Protein AF-A0A0L7RI09-F1 (afdb_monomer)

Organism: NCBI:txid597456

Mean predicted aligned error: 6.49 Å

Nearest PDB structures (foldseek):
  6p5a-assembly1_G  TM=7.229E-01  e=2.719E-03  Drosophila melanogaster
  4r4s-assembly1_A  TM=3.834E-01  e=6.816E+00  Escherichia coli

Sequence (91 aa):
MEVAGSNSVLMFDEMVIQKYLDFHLRRQIIEGFEDLESLDRNLAVDIQVLVFMLRGLFTNWKQPLAFFVSKFRIKKHELSVILNENIKCTA

Radius of gyration: 15.46 Å; Cα contacts (8 Å, |Δi|>4): 151; chains: 1; bounding box: 36×24×43 Å

Solvent-accessible surface area (backbone atoms only — not comparable to full-atom values): 5527 Å² total; per-residue (Å²): 131,81,80,76,72,76,55,61,44,83,46,72,53,78,44,81,53,79,76,56,79,46,74,41,76,92,76,74,41,72,45,43,40,22,34,57,72,92,75,50,72,43,93,50,78,32,44,30,33,41,38,34,30,42,30,43,70,90,44,99,51,73,44,83,72,51,73,30,35,31,57,90,77,75,49,73,68,60,50,54,52,55,51,53,52,57,52,60,78,73,112

InterPro domains:
  IPR048365 Transposable element P transposase-like, RNase H domain, N-terminal [PF21787] (9-88)

Structure (mmCIF, N/CA/C/O backbone):
data_AF-A0A0L7RI09-F1
#
_entry.id   AF-A0A0L7RI09-F1
#
loop_
_atom_site.group_PDB
_atom_site.id
_atom_site.type_symbol
_atom_site.label_atom_id
_atom_site.label_alt_id
_atom_site.label_comp_id
_atom_site.label_asym_id
_atom_site.label_entity_id
_atom_site.label_seq_id
_atom_site.pdbx_PDB_ins_code
_atom_site.Cartn_x
_atom_site.Cartn_y
_atom_site.Cartn_z
_atom_site.occupancy
_atom_site.B_iso_or_equiv
_atom_site.auth_seq_id
_atom_site.auth_comp_id
_atom_site.auth_asym_id
_atom_site.auth_atom_id
_atom_site.pdbx_PDB_model_num
ATOM 1 N N . MET A 1 1 ? -25.056 13.259 20.657 1.00 37.62 1 MET A N 1
ATOM 2 C CA . MET A 1 1 ? -25.171 12.115 19.735 1.00 37.62 1 MET A CA 1
ATOM 3 C C . MET A 1 1 ? -23.776 11.535 19.630 1.00 37.62 1 MET A C 1
ATOM 5 O O . MET A 1 1 ? -22.926 12.164 19.016 1.00 37.62 1 MET A O 1
ATOM 9 N N . GLU A 1 2 ? -23.497 10.467 20.376 1.00 34.88 2 GLU A N 1
ATOM 10 C CA . GLU A 1 2 ? -22.220 9.753 20.289 1.00 34.88 2 GLU A CA 1
ATOM 11 C C . GLU A 1 2 ? -22.001 9.335 18.838 1.00 34.88 2 GLU A C 1
ATOM 13 O O . GLU A 1 2 ? -22.851 8.668 18.244 1.00 34.88 2 GLU A O 1
ATOM 18 N N . VAL A 1 3 ? -20.872 9.733 18.258 1.00 49.16 3 VAL A N 1
ATOM 19 C CA . VAL A 1 3 ? -20.360 9.050 17.077 1.00 49.16 3 VAL A CA 1
ATOM 20 C C . VAL A 1 3 ? -19.991 7.662 17.581 1.00 49.16 3 VAL A C 1
ATOM 22 O O . VAL A 1 3 ? -18.935 7.480 18.181 1.00 49.16 3 VAL A O 1
ATOM 25 N N . ALA A 1 4 ? -20.897 6.698 17.423 1.00 44.56 4 ALA A N 1
ATOM 26 C CA . ALA A 1 4 ? -20.589 5.288 17.592 1.00 44.56 4 ALA A CA 1
ATOM 27 C C . ALA A 1 4 ? -19.569 4.932 16.504 1.00 44.56 4 ALA A C 1
ATOM 29 O O . ALA A 1 4 ? -19.928 4.493 15.411 1.00 44.56 4 ALA A O 1
ATOM 30 N N . GLY A 1 5 ? -18.296 5.240 16.768 1.00 57.72 5 GLY A N 1
ATOM 31 C CA . GLY A 1 5 ? -17.187 4.926 15.887 1.00 57.72 5 GLY A CA 1
ATOM 32 C C . GLY A 1 5 ? -17.251 3.435 15.620 1.00 57.72 5 GLY A C 1
ATOM 33 O O . GLY A 1 5 ? -17.151 2.625 16.541 1.00 57.72 5 GLY A O 1
ATOM 34 N N . SER A 1 6 ? -17.523 3.065 14.373 1.00 69.62 6 SER A N 1
ATOM 35 C CA . SER A 1 6 ? -17.569 1.664 13.984 1.00 69.62 6 SER A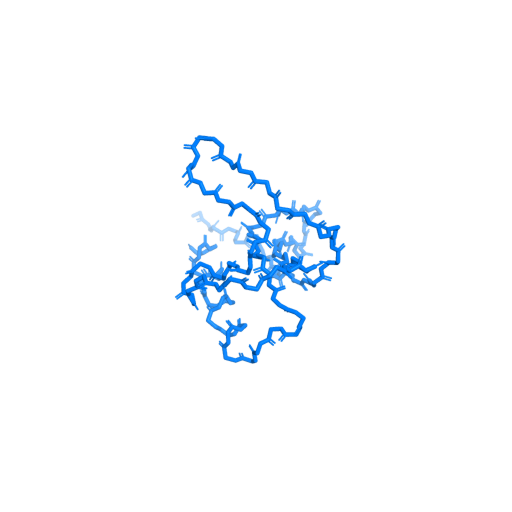 CA 1
ATOM 36 C C . SER A 1 6 ? -16.153 1.124 14.115 1.00 69.62 6 SER A C 1
ATOM 38 O O . SER A 1 6 ? -15.347 1.320 13.215 1.00 69.62 6 SER A O 1
ATOM 40 N N . ASN A 1 7 ? -15.837 0.504 15.258 1.00 86.25 7 ASN A N 1
ATOM 41 C CA . ASN A 1 7 ? -14.517 -0.062 15.509 1.00 86.25 7 ASN A CA 1
ATOM 42 C C . ASN A 1 7 ? -14.129 -0.950 14.326 1.00 86.25 7 ASN A C 1
ATOM 44 O O . ASN A 1 7 ? -14.857 -1.885 13.976 1.00 86.25 7 ASN A O 1
ATOM 48 N N . SER A 1 8 ? -13.002 -0.630 13.702 1.00 90.25 8 SER A N 1
ATOM 49 C CA . SER A 1 8 ? -12.519 -1.283 12.495 1.00 90.25 8 SER A CA 1
ATOM 50 C C . SER A 1 8 ? -11.031 -1.563 12.602 1.00 90.25 8 SER A C 1
ATOM 52 O O . SER A 1 8 ? -10.300 -0.863 13.298 1.00 90.25 8 SER A O 1
ATOM 54 N N . VAL A 1 9 ? -10.585 -2.582 11.883 1.00 93.06 9 VAL A N 1
ATOM 55 C CA . VAL A 1 9 ? -9.174 -2.925 11.736 1.00 93.06 9 VAL A CA 1
ATOM 56 C C . VAL A 1 9 ? -8.740 -2.681 10.298 1.00 93.06 9 VAL A C 1
ATOM 58 O O . VAL A 1 9 ? -9.503 -2.930 9.360 1.00 93.06 9 VAL A O 1
ATOM 61 N N . LEU A 1 10 ? -7.510 -2.201 10.137 1.00 93.56 10 LEU A N 1
ATOM 62 C CA . LEU A 1 10 ? -6.843 -2.128 8.845 1.00 93.56 10 LEU A CA 1
ATOM 63 C C . LEU A 1 10 ? -6.130 -3.460 8.600 1.00 93.56 10 LEU A C 1
ATOM 65 O O . LEU A 1 10 ? -5.276 -3.870 9.383 1.00 93.56 10 LEU A O 1
ATOM 69 N N . MET A 1 11 ? -6.510 -4.143 7.529 1.00 94.44 11 MET A N 1
ATOM 70 C CA . MET A 1 11 ? -5.888 -5.378 7.063 1.00 94.44 11 MET A CA 1
ATOM 71 C C . MET A 1 11 ? -5.086 -5.081 5.802 1.00 94.44 11 MET A C 1
ATOM 73 O O . MET A 1 11 ? -5.524 -4.279 4.977 1.00 94.44 11 MET A O 1
ATOM 77 N N . PHE A 1 12 ? -3.957 -5.755 5.624 1.00 93.81 12 PHE A N 1
ATOM 78 C CA . PHE A 1 12 ? -3.201 -5.700 4.381 1.00 93.81 12 PHE A CA 1
ATOM 79 C C . PHE A 1 12 ? -2.509 -7.027 4.101 1.00 93.81 12 PHE A C 1
ATOM 81 O O . PHE A 1 12 ? -2.191 -7.762 5.037 1.00 93.81 12 PHE A O 1
ATOM 88 N N . ASP A 1 13 ? -2.309 -7.325 2.823 1.00 92.75 13 ASP A N 1
ATOM 89 C CA . ASP A 1 13 ? -1.533 -8.477 2.364 1.00 92.75 13 ASP A CA 1
ATOM 90 C C . ASP A 1 13 ? -0.997 -8.228 0.946 1.00 92.75 13 ASP A C 1
ATOM 92 O O . ASP A 1 13 ? -1.502 -7.362 0.221 1.00 92.75 13 ASP A O 1
ATOM 96 N N . GLU A 1 14 ? 0.022 -8.988 0.554 1.00 90.12 14 GLU A N 1
ATOM 97 C CA . GLU A 1 14 ? 0.597 -8.969 -0.792 1.00 90.12 14 GLU A CA 1
ATOM 98 C C . GLU A 1 14 ? -0.040 -10.075 -1.650 1.00 90.12 14 GLU A C 1
ATOM 100 O O . GLU A 1 14 ? -0.101 -11.240 -1.256 1.00 90.12 14 GLU A O 1
ATOM 105 N N . MET A 1 15 ? -0.480 -9.736 -2.865 1.00 90.69 15 MET A N 1
ATOM 106 C CA . MET A 1 15 ? -0.964 -10.710 -3.847 1.00 90.69 15 MET A CA 1
ATOM 107 C C . MET A 1 15 ? -0.090 -10.720 -5.097 1.00 90.69 15 MET A C 1
ATOM 109 O O . MET A 1 15 ? 0.311 -9.668 -5.589 1.00 90.69 15 MET A O 1
ATOM 113 N N . VAL A 1 16 ? 0.179 -11.910 -5.637 1.00 90.25 16 VAL A N 1
ATOM 114 C CA . VAL A 1 16 ? 0.8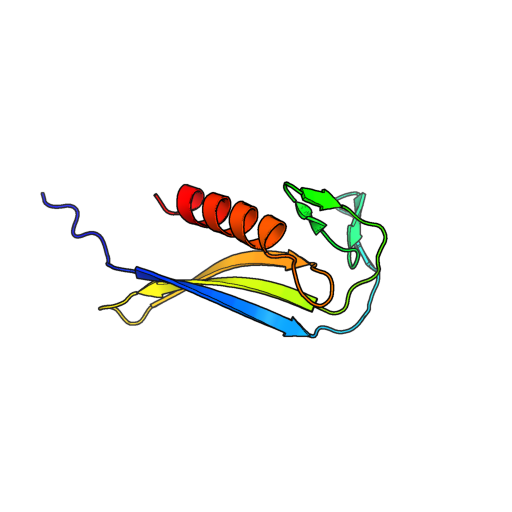82 -12.054 -6.917 1.00 90.25 16 VAL A CA 1
ATOM 115 C C . VAL A 1 16 ? -0.111 -11.902 -8.069 1.00 90.25 16 VAL A C 1
ATOM 117 O O . VAL A 1 16 ? -1.139 -12.577 -8.101 1.00 90.25 16 VAL A O 1
ATOM 120 N N . ILE A 1 17 ? 0.225 -11.052 -9.034 1.00 87.50 17 ILE A N 1
ATOM 121 C CA . ILE A 1 17 ? -0.498 -10.834 -10.285 1.00 87.50 17 ILE A CA 1
ATOM 122 C C . ILE A 1 17 ? 0.372 -11.215 -11.489 1.00 87.50 17 ILE A C 1
ATOM 124 O O . ILE A 1 17 ? 1.584 -11.416 -11.387 1.00 87.50 17 ILE A O 1
ATOM 128 N N . GLN A 1 18 ? -0.255 -11.331 -12.658 1.00 86.75 18 GLN A N 1
ATOM 129 C CA . GLN A 1 18 ? 0.463 -11.589 -13.902 1.00 86.75 18 GLN A CA 1
ATOM 130 C C . GLN A 1 18 ? 1.332 -10.382 -14.285 1.00 86.75 18 GLN A C 1
ATOM 132 O O . GLN A 1 18 ? 0.846 -9.255 -14.318 1.00 86.75 18 GLN A O 1
ATOM 137 N N . LYS A 1 19 ? 2.598 -10.635 -14.655 1.00 84.81 19 LYS A N 1
ATOM 138 C CA . LYS A 1 19 ? 3.465 -9.616 -15.269 1.00 84.81 19 LYS A CA 1
ATOM 139 C C . LYS A 1 19 ? 2.847 -9.134 -16.569 1.00 84.81 19 LYS A C 1
ATOM 141 O O . LYS A 1 19 ? 2.740 -9.914 -17.518 1.00 84.81 19 LYS A O 1
ATOM 146 N N . TYR A 1 20 ? 2.514 -7.856 -16.631 1.00 83.31 20 TYR A N 1
ATOM 147 C CA . TYR A 1 20 ? 2.093 -7.217 -17.865 1.00 83.31 20 TYR A CA 1
ATOM 148 C C . TYR A 1 20 ? 2.380 -5.720 -17.805 1.00 83.31 20 TYR A C 1
ATOM 150 O O . TYR A 1 20 ? 2.320 -5.122 -16.734 1.00 83.31 20 TYR A O 1
ATOM 158 N N . LEU A 1 21 ? 2.699 -5.136 -18.957 1.00 89.06 21 LEU A N 1
ATOM 159 C CA . LEU A 1 21 ? 2.792 -3.693 -19.129 1.00 89.06 21 LEU A CA 1
ATOM 160 C C . LEU A 1 21 ? 1.678 -3.273 -20.073 1.00 89.06 21 LEU A C 1
ATOM 162 O O . LEU A 1 21 ? 1.623 -3.761 -21.202 1.00 89.06 21 LEU A O 1
ATOM 166 N N . ASP A 1 22 ? 0.816 -2.372 -19.617 1.00 90.25 22 ASP A N 1
ATOM 167 C CA . ASP A 1 22 ? -0.254 -1.817 -20.444 1.00 90.25 22 ASP A CA 1
ATOM 168 C C . ASP A 1 22 ? -0.144 -0.303 -20.513 1.00 90.25 22 ASP A C 1
ATOM 170 O O . ASP A 1 22 ? 0.267 0.337 -19.550 1.00 90.25 22 ASP A O 1
ATOM 174 N N . PHE A 1 23 ? -0.524 0.297 -21.635 1.00 92.12 23 PHE A N 1
ATOM 175 C CA . PHE A 1 23 ? -0.580 1.748 -21.728 1.00 92.12 23 PHE A CA 1
ATOM 176 C C . PHE A 1 23 ? -1.988 2.245 -21.414 1.00 92.12 23 PHE A C 1
ATOM 178 O O . PHE A 1 23 ? -2.924 2.101 -22.202 1.00 92.12 23 PHE A O 1
ATOM 185 N N . HIS A 1 24 ? -2.135 2.910 -20.272 1.00 91.56 24 HIS A N 1
ATOM 186 C CA . HIS A 1 24 ? -3.403 3.479 -19.856 1.00 91.56 24 HIS A CA 1
ATOM 187 C C . HIS A 1 24 ? -3.662 4.814 -20.568 1.00 91.56 24 HIS A C 1
ATOM 189 O O . HIS A 1 24 ? -3.2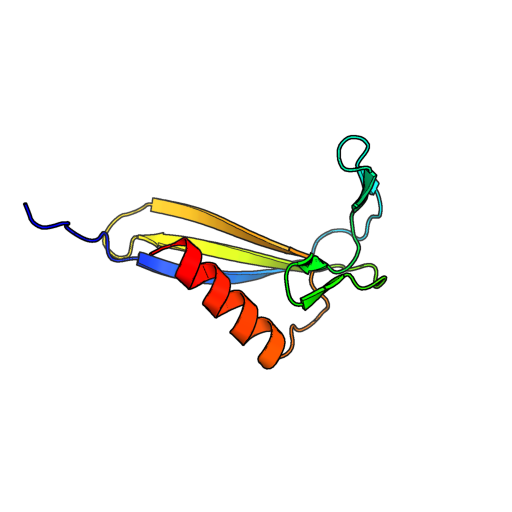95 5.886 -20.081 1.00 91.56 24 HIS A O 1
ATOM 195 N N . LEU A 1 25 ? -4.370 4.762 -21.703 1.00 93.81 25 LEU A N 1
ATOM 196 C CA . LEU A 1 25 ? -4.642 5.909 -22.589 1.00 93.81 25 LEU A CA 1
ATOM 197 C C . LEU A 1 25 ? -5.164 7.164 -21.869 1.00 93.81 25 LEU A C 1
ATOM 199 O O . LEU A 1 25 ? -4.750 8.274 -22.181 1.00 93.81 25 LEU A O 1
ATOM 203 N N . ARG A 1 26 ? -6.072 7.029 -20.896 1.00 94.62 26 ARG A N 1
ATOM 204 C CA . ARG A 1 26 ? -6.647 8.199 -20.200 1.00 94.62 26 ARG A CA 1
ATOM 205 C C . ARG A 1 26 ? -5.672 8.885 -19.248 1.00 94.62 26 ARG A C 1
ATOM 207 O O . ARG A 1 26 ? -5.753 10.090 -19.058 1.00 94.62 26 ARG A O 1
ATOM 214 N N . ARG A 1 27 ? -4.784 8.104 -18.640 1.00 87.56 27 ARG A N 1
ATOM 215 C CA . ARG A 1 27 ? -3.805 8.569 -17.655 1.00 87.56 27 ARG A CA 1
ATOM 216 C C . ARG A 1 27 ? -2.475 8.925 -18.316 1.00 87.56 27 ARG A C 1
ATOM 218 O O . ARG A 1 27 ? -1.665 9.586 -17.687 1.00 87.56 27 ARG A O 1
ATOM 225 N N . GLN A 1 28 ? -2.274 8.509 -19.572 1.00 92.81 28 GLN A N 1
ATOM 226 C CA . GLN A 1 28 ? -1.017 8.656 -20.308 1.00 92.81 28 GLN A CA 1
ATOM 227 C C . GLN A 1 28 ? 0.169 8.050 -19.536 1.00 92.81 28 GLN A C 1
ATOM 229 O O . GLN A 1 28 ? 1.282 8.566 -19.569 1.00 92.81 28 GLN A O 1
ATOM 234 N N . ILE A 1 29 ? -0.078 6.938 -18.835 1.00 88.19 29 ILE A N 1
ATOM 235 C CA . ILE A 1 29 ? 0.933 6.193 -18.080 1.00 88.19 29 ILE A CA 1
ATOM 236 C C . ILE A 1 29 ? 1.002 4.757 -18.586 1.00 88.19 29 ILE A C 1
ATOM 238 O O . ILE A 1 29 ? -0.009 4.179 -18.975 1.00 88.19 29 ILE A O 1
ATOM 242 N N . ILE A 1 30 ? 2.191 4.165 -18.539 1.00 89.06 30 ILE A N 1
ATOM 243 C CA . ILE A 1 30 ? 2.351 2.714 -18.668 1.00 89.06 30 ILE A CA 1
ATOM 244 C C . ILE A 1 30 ? 2.084 2.114 -17.288 1.00 89.06 30 ILE A C 1
ATOM 246 O O . ILE A 1 30 ? 2.748 2.530 -16.352 1.00 89.06 30 ILE A O 1
ATOM 250 N N . GLU A 1 31 ? 1.131 1.205 -17.125 1.00 87.81 31 GLU A N 1
ATOM 251 C CA . GLU A 1 31 ? 0.835 0.448 -15.899 1.00 87.81 31 GLU A CA 1
ATOM 252 C C . GLU A 1 31 ? 1.701 -0.823 -15.816 1.00 87.81 31 GLU A C 1
ATOM 254 O O . GLU A 1 31 ? 2.217 -1.288 -16.829 1.00 87.81 31 GLU A O 1
ATOM 259 N N . GLY A 1 32 ? 1.878 -1.376 -14.610 1.00 84.94 32 GLY A N 1
ATOM 260 C CA . GLY A 1 32 ? 2.665 -2.602 -14.369 1.00 84.94 32 GLY A CA 1
ATOM 261 C C . GLY A 1 32 ? 4.097 -2.386 -13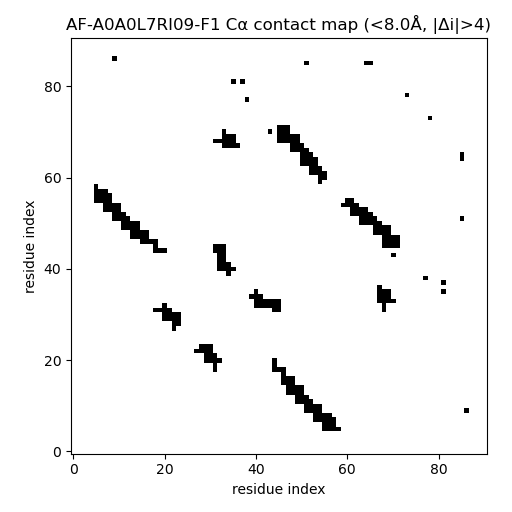.858 1.00 84.94 32 GLY A C 1
ATOM 262 O O . GLY A 1 32 ? 4.802 -3.350 -13.557 1.00 84.94 32 GLY A O 1
ATOM 263 N N . PHE A 1 33 ? 4.520 -1.129 -13.724 1.00 87.50 33 PHE A N 1
ATOM 264 C CA . PHE A 1 33 ? 5.724 -0.755 -12.978 1.00 87.50 33 PHE A CA 1
ATOM 265 C C . PHE A 1 33 ? 5.433 -0.579 -11.484 1.00 87.50 33 PHE A C 1
ATOM 267 O O . PHE A 1 33 ? 4.316 -0.188 -11.139 1.00 87.50 33 PHE A O 1
ATOM 27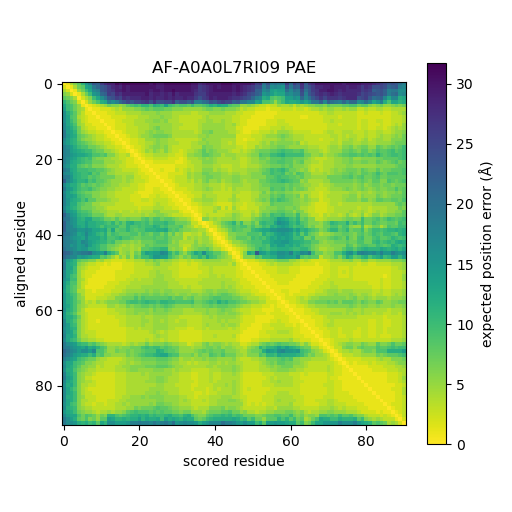4 N N . GLU A 1 34 ? 6.442 -0.804 -10.637 1.00 87.12 34 GLU A N 1
ATOM 275 C CA . GLU A 1 34 ? 6.408 -0.487 -9.201 1.00 87.12 34 GLU A CA 1
ATOM 276 C C . GLU A 1 34 ? 5.983 0.976 -8.993 1.00 87.12 34 GLU A C 1
ATOM 278 O O . GLU A 1 34 ? 6.593 1.908 -9.527 1.00 87.12 34 GLU A O 1
ATOM 283 N N . ASP A 1 35 ? 4.914 1.155 -8.224 1.00 86.38 35 ASP A N 1
ATOM 284 C CA . ASP A 1 35 ? 4.281 2.430 -7.927 1.00 86.38 35 ASP A CA 1
ATOM 285 C C . ASP A 1 35 ? 3.763 2.410 -6.482 1.00 86.38 35 ASP A C 1
ATOM 287 O O . ASP A 1 35 ? 2.707 1.846 -6.175 1.00 86.38 35 ASP A O 1
ATOM 291 N N . LEU A 1 36 ? 4.568 2.993 -5.591 1.00 84.69 36 LEU A N 1
ATOM 292 C CA . LE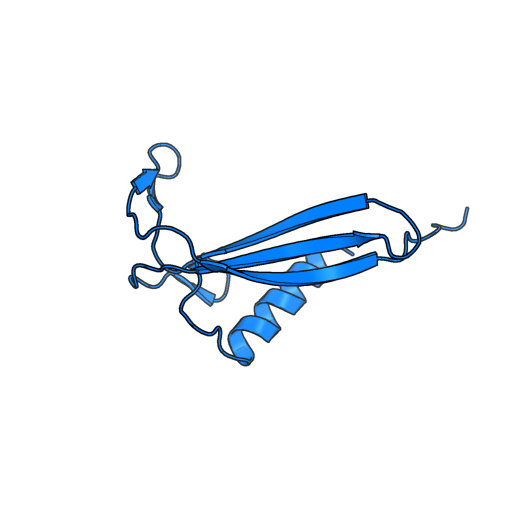U A 1 36 ? 4.259 3.178 -4.173 1.00 84.69 36 LEU A CA 1
ATOM 293 C C . LEU A 1 36 ? 3.751 4.603 -3.888 1.00 84.69 36 LEU A C 1
ATOM 295 O O . LEU A 1 36 ? 3.831 5.053 -2.748 1.00 84.69 36 LEU A O 1
ATOM 299 N N . GLU A 1 37 ? 3.269 5.310 -4.918 1.00 80.44 37 GLU A N 1
ATOM 300 C CA . GLU A 1 37 ? 2.784 6.694 -4.878 1.00 80.44 37 GLU A CA 1
ATOM 301 C C . GLU A 1 37 ? 3.779 7.679 -4.231 1.00 80.44 37 GLU A C 1
ATOM 303 O O . GLU A 1 37 ? 4.614 8.272 -4.915 1.00 80.44 37 GLU A O 1
ATOM 308 N N . SER A 1 38 ? 3.704 7.857 -2.908 1.00 76.25 38 SER A N 1
ATOM 309 C CA . SER A 1 38 ? 4.482 8.811 -2.106 1.00 76.25 38 SER A CA 1
ATOM 310 C C . SER A 1 38 ? 5.979 8.497 -2.017 1.00 76.25 38 SER A C 1
ATOM 312 O O . SER A 1 38 ? 6.771 9.374 -1.669 1.00 76.25 38 SER A O 1
ATOM 314 N N . LEU A 1 39 ? 6.376 7.260 -2.326 1.00 77.81 39 LEU A N 1
ATOM 315 C CA . LEU A 1 39 ? 7.755 6.759 -2.230 1.00 77.81 39 LEU A CA 1
ATOM 316 C C . LEU A 1 39 ? 8.466 6.646 -3.587 1.00 77.81 39 LEU A C 1
ATOM 318 O O . LEU A 1 39 ? 9.466 5.938 -3.700 1.00 77.81 39 LEU A O 1
ATOM 322 N N . ASP A 1 40 ? 7.958 7.380 -4.576 1.00 73.88 40 ASP A N 1
ATOM 323 C CA . ASP A 1 40 ? 8.368 7.379 -5.977 1.00 73.88 40 ASP A CA 1
ATOM 324 C C . ASP A 1 40 ? 8.039 6.099 -6.752 1.00 73.88 40 ASP A C 1
ATOM 326 O O . ASP A 1 40 ? 7.829 4.999 -6.234 1.00 73.88 40 ASP A O 1
ATOM 330 N N . ARG A 1 41 ? 8.004 6.288 -8.070 1.00 76.12 41 ARG 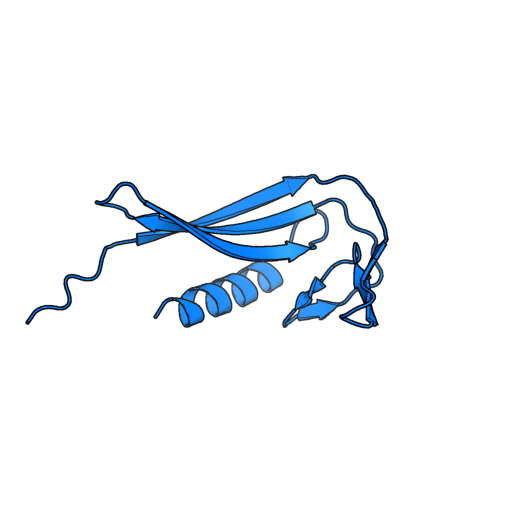A N 1
ATOM 331 C CA . ARG A 1 41 ? 7.801 5.240 -9.056 1.00 76.12 41 ARG A CA 1
ATOM 332 C C . ARG A 1 41 ? 9.140 4.686 -9.524 1.00 76.12 41 ARG A C 1
ATOM 334 O O . ARG A 1 41 ? 10.053 5.446 -9.845 1.00 76.12 41 ARG A O 1
ATOM 341 N N . ASN A 1 42 ? 9.242 3.370 -9.654 1.00 78.44 42 ASN A N 1
ATOM 342 C CA . ASN A 1 42 ? 10.445 2.705 -10.144 1.00 78.44 42 ASN A CA 1
ATOM 343 C C . ASN A 1 42 ? 10.138 1.939 -11.436 1.00 78.44 42 ASN A C 1
ATOM 345 O O . ASN A 1 42 ? 9.064 1.376 -11.599 1.00 78.44 42 ASN A O 1
ATOM 349 N N . LEU A 1 43 ? 11.093 1.874 -12.366 1.00 79.25 43 LEU A N 1
ATOM 350 C CA . LEU A 1 43 ? 10.942 1.185 -13.659 1.00 79.25 43 LEU A CA 1
ATOM 351 C C . LEU A 1 43 ? 11.042 -0.349 -13.548 1.00 79.25 43 LEU A C 1
ATOM 353 O O . LEU A 1 43 ? 11.195 -1.046 -14.554 1.00 79.25 43 LEU A O 1
ATOM 357 N N . ALA A 1 44 ? 10.961 -0.894 -12.335 1.00 77.44 44 ALA A N 1
ATOM 358 C CA . ALA A 1 44 ? 10.889 -2.327 -12.110 1.00 77.44 44 ALA A CA 1
ATOM 359 C C . ALA A 1 44 ? 9.506 -2.846 -12.528 1.00 77.44 44 ALA A C 1
ATOM 361 O O . ALA A 1 44 ? 8.486 -2.373 -12.036 1.00 77.44 44 ALA A O 1
ATOM 362 N N . VAL A 1 45 ? 9.471 -3.810 -13.453 1.00 75.94 45 VAL A N 1
ATOM 363 C CA . VAL A 1 45 ? 8.232 -4.504 -13.835 1.00 75.94 45 VAL A CA 1
ATOM 364 C C . VAL A 1 45 ? 7.888 -5.511 -12.750 1.00 75.94 45 VAL A C 1
ATOM 366 O O . VAL A 1 45 ? 8.655 -6.459 -12.528 1.00 75.94 45 VAL A O 1
ATOM 369 N N . ASP A 1 46 ? 6.740 -5.324 -12.108 1.00 70.62 46 ASP A N 1
ATOM 370 C CA . ASP A 1 46 ? 6.415 -6.054 -10.890 1.00 70.62 46 ASP A CA 1
ATOM 371 C C . ASP A 1 46 ? 5.423 -7.201 -11.051 1.00 70.62 46 ASP A C 1
ATOM 373 O O . ASP A 1 46 ? 4.726 -7.329 -12.057 1.00 70.62 46 ASP A O 1
ATOM 377 N N . ILE A 1 47 ? 5.395 -8.065 -10.035 1.00 80.31 47 ILE A N 1
ATOM 378 C CA . ILE A 1 47 ? 4.459 -9.188 -9.914 1.00 80.31 47 ILE A CA 1
ATOM 379 C C . ILE A 1 47 ? 3.557 -9.089 -8.713 1.00 80.31 47 ILE A C 1
ATOM 381 O O . ILE A 1 47 ? 2.719 -9.969 -8.564 1.00 80.31 47 ILE A O 1
ATOM 385 N N . GLN A 1 48 ? 3.747 -8.113 -7.828 1.00 86.88 48 GLN A N 1
ATOM 386 C CA . GLN A 1 48 ? 2.970 -8.048 -6.602 1.00 86.88 48 GLN A CA 1
ATOM 387 C C . GLN A 1 48 ? 2.183 -6.757 -6.481 1.00 86.88 48 GLN A C 1
ATOM 389 O O . GLN A 1 48 ? 2.567 -5.696 -6.971 1.00 86.88 48 GLN A O 1
ATOM 394 N N . VAL A 1 49 ? 1.049 -6.890 -5.808 1.00 90.44 49 VAL A N 1
ATOM 395 C CA . VAL A 1 49 ? 0.211 -5.780 -5.394 1.00 90.44 49 VAL A CA 1
ATOM 396 C C . VAL A 1 49 ? 0.014 -5.892 -3.893 1.00 90.44 49 VAL A C 1
ATOM 398 O O . VAL A 1 49 ? -0.481 -6.911 -3.409 1.00 90.44 49 VAL A O 1
ATOM 401 N N . LEU A 1 50 ? 0.379 -4.843 -3.167 1.00 92.25 50 LEU A N 1
ATOM 402 C CA . LEU A 1 50 ? 0.026 -4.680 -1.765 1.00 92.25 50 LEU A CA 1
ATOM 403 C C . LEU A 1 50 ? -1.380 -4.086 -1.688 1.00 92.25 50 LEU A C 1
ATOM 405 O O . LEU A 1 50 ? -1.623 -3.006 -2.223 1.00 92.25 50 LEU A O 1
ATOM 409 N N . VAL A 1 51 ? -2.305 -4.773 -1.021 1.00 92.88 51 VAL A N 1
ATOM 410 C CA . VAL A 1 51 ? -3.707 -4.345 -0.908 1.00 92.88 51 VAL A CA 1
ATOM 411 C C . VAL A 1 51 ? -4.042 -4.031 0.541 1.00 92.88 51 VAL A C 1
ATOM 413 O O . VAL A 1 51 ? -3.752 -4.828 1.428 1.00 92.88 51 VAL A O 1
ATOM 416 N N . PHE A 1 52 ? -4.723 -2.909 0.769 1.00 94.06 52 PHE A N 1
ATOM 417 C CA . PHE A 1 52 ? -5.254 -2.493 2.064 1.00 94.06 52 PHE A CA 1
ATOM 418 C C . PHE A 1 52 ? -6.780 -2.570 2.079 1.00 94.06 52 PHE A C 1
ATOM 420 O O . PHE A 1 52 ? -7.455 -2.145 1.140 1.00 94.06 52 PHE A O 1
ATOM 427 N N . MET A 1 53 ? -7.343 -3.073 3.174 1.00 94.56 53 MET A N 1
ATOM 428 C CA . MET A 1 53 ? -8.785 -3.162 3.391 1.00 94.56 53 MET A CA 1
ATOM 429 C C . MET A 1 53 ? -9.152 -2.757 4.816 1.00 94.56 53 MET A C 1
ATOM 431 O O . MET A 1 53 ? -8.490 -3.150 5.774 1.00 94.56 53 MET A O 1
ATOM 435 N N . LEU A 1 54 ? -10.271 -2.055 4.967 1.00 93.94 54 LEU A N 1
ATOM 436 C CA . LEU A 1 54 ? -10.918 -1.867 6.260 1.00 93.94 54 LEU A CA 1
ATOM 437 C C . LEU A 1 54 ? -11.908 -2.995 6.527 1.00 93.94 54 LEU A C 1
ATOM 439 O O . LEU A 1 54 ? -12.686 -3.387 5.654 1.00 93.94 54 LEU A O 1
ATOM 443 N N . ARG A 1 55 ? -11.899 -3.495 7.761 1.00 92.81 55 ARG A N 1
ATOM 444 C CA . ARG A 1 55 ? -12.830 -4.510 8.251 1.00 92.81 55 ARG A CA 1
ATOM 445 C C . ARG A 1 55 ? -13.486 -4.023 9.535 1.00 92.81 55 ARG A C 1
ATOM 447 O O . ARG A 1 55 ? -12.794 -3.749 10.510 1.00 92.81 55 ARG A O 1
ATOM 454 N N . GLY A 1 56 ? -14.818 -3.979 9.554 1.00 91.44 56 GLY A N 1
ATOM 455 C CA . GLY A 1 56 ? -15.578 -3.804 10.790 1.00 91.44 56 GLY A CA 1
ATOM 456 C C . GLY A 1 56 ? -15.264 -4.914 11.797 1.00 91.44 56 GLY A C 1
ATOM 457 O O . GLY A 1 56 ? -15.262 -6.097 11.450 1.00 91.44 56 GLY A O 1
ATOM 458 N N . LEU A 1 57 ? -14.983 -4.532 13.042 1.00 90.62 57 LEU A N 1
ATOM 459 C CA . LEU A 1 57 ? -14.658 -5.460 14.125 1.00 90.62 57 LEU A CA 1
ATOM 460 C C . LEU A 1 57 ? -15.926 -6.095 14.707 1.00 90.62 57 LEU A C 1
ATOM 462 O O . LEU A 1 57 ? -15.983 -7.302 14.917 1.00 90.62 57 LEU A O 1
ATOM 466 N N . PHE A 1 58 ? -16.961 -5.277 14.911 1.00 91.31 58 PHE A N 1
ATOM 467 C CA . PHE A 1 58 ? -18.257 -5.703 15.457 1.00 91.31 58 PHE A CA 1
ATOM 468 C C . PHE A 1 58 ? -19.355 -5.811 14.395 1.00 91.31 58 PHE A C 1
ATOM 470 O O . PHE A 1 58 ? -20.493 -6.157 14.698 1.00 91.31 58 PHE A O 1
ATOM 477 N N . THR A 1 59 ? -19.029 -5.504 13.142 1.00 85.44 59 THR A N 1
ATOM 478 C CA . THR A 1 59 ? -19.972 -5.469 12.024 1.00 85.44 59 THR A CA 1
ATOM 479 C C . THR A 1 59 ? -19.378 -6.193 10.819 1.00 85.44 59 THR A C 1
ATOM 481 O O . THR A 1 59 ? -18.184 -6.113 10.540 1.00 85.44 59 THR A O 1
ATOM 484 N N . ASN A 1 60 ? -20.206 -6.943 10.087 1.00 89.25 60 ASN A N 1
ATOM 485 C CA . ASN A 1 60 ? -19.737 -7.806 9.002 1.00 89.25 60 ASN A CA 1
ATOM 486 C C . ASN A 1 60 ? -19.605 -7.060 7.660 1.00 89.25 60 ASN A C 1
ATOM 488 O O . ASN A 1 60 ? -20.218 -7.452 6.673 1.00 89.25 60 ASN A O 1
ATOM 492 N N . TRP A 1 61 ? -18.786 -6.010 7.603 1.00 91.56 61 TRP A N 1
ATOM 493 C CA . TRP A 1 61 ? -18.460 -5.315 6.349 1.00 91.56 61 TRP A CA 1
ATOM 494 C C . TRP A 1 61 ? -16.955 -5.322 6.072 1.00 91.56 61 TRP A C 1
ATOM 496 O O . TRP A 1 61 ? -16.147 -5.513 6.984 1.00 91.56 61 TRP A O 1
ATOM 506 N N . LYS A 1 62 ? -16.582 -5.194 4.799 1.00 92.12 62 LYS A N 1
ATOM 507 C CA . LYS A 1 62 ? -15.204 -5.030 4.316 1.00 92.12 62 LYS A CA 1
ATOM 508 C C . LYS A 1 62 ? -15.211 -3.984 3.213 1.00 92.12 62 LYS A C 1
ATOM 510 O O . LYS A 1 62 ? -16.141 -3.981 2.410 1.00 92.12 62 LYS A O 1
ATOM 515 N N . GLN A 1 63 ? -14.181 -3.151 3.151 1.00 92.19 63 GLN A N 1
ATOM 516 C CA . GLN A 1 63 ? -14.018 -2.161 2.090 1.00 92.19 63 GLN A CA 1
ATOM 517 C C . GLN A 1 63 ? -12.552 -2.118 1.639 1.00 92.19 63 GLN A C 1
ATOM 519 O O . GLN A 1 63 ? -11.682 -1.919 2.489 1.00 92.19 63 GLN A O 1
ATOM 524 N N . PRO A 1 64 ? -12.258 -2.282 0.337 1.00 93.56 64 PRO A N 1
ATOM 525 C CA . PRO A 1 64 ? -10.947 -1.960 -0.217 1.00 93.56 64 PRO A CA 1
ATOM 526 C C . PRO A 1 64 ? -10.629 -0.484 0.011 1.00 93.56 64 PRO A C 1
ATOM 528 O O . PRO A 1 64 ? -11.455 0.376 -0.292 1.00 93.56 64 PRO A O 1
ATOM 531 N N . LEU A 1 65 ? -9.456 -0.206 0.571 1.00 92.69 65 LEU A N 1
ATOM 532 C CA . LEU A 1 65 ? -9.016 1.150 0.880 1.00 92.69 65 LEU A CA 1
ATOM 533 C C . LEU A 1 65 ? -8.050 1.663 -0.186 1.00 92.69 65 LEU A C 1
ATOM 535 O O . LEU A 1 65 ? -8.310 2.688 -0.805 1.00 92.69 65 LEU A O 1
ATOM 539 N N . ALA A 1 66 ? -6.968 0.923 -0.419 1.00 92.44 66 ALA A N 1
ATOM 540 C CA . ALA A 1 66 ? -5.926 1.287 -1.366 1.00 92.44 66 ALA A CA 1
ATOM 541 C C . ALA A 1 66 ? -5.216 0.039 -1.892 1.00 92.44 66 ALA A C 1
ATOM 543 O O . ALA A 1 66 ? -5.288 -1.039 -1.292 1.00 92.44 66 ALA A O 1
ATOM 544 N N . PHE A 1 67 ? -4.511 0.196 -3.006 1.00 91.81 67 PHE A N 1
ATOM 545 C CA . PHE A 1 67 ? -3.600 -0.812 -3.519 1.00 91.81 67 PHE A CA 1
ATOM 546 C C . PHE A 1 67 ? -2.369 -0.138 -4.119 1.00 91.81 67 PHE A C 1
ATOM 548 O O . PHE A 1 67 ? -2.472 0.958 -4.662 1.00 91.81 67 PHE A O 1
ATOM 555 N N . PHE A 1 68 ? -1.231 -0.818 -4.048 1.00 90.69 68 PHE A N 1
ATOM 556 C CA . PHE A 1 68 ? 0.047 -0.330 -4.557 1.00 90.69 68 PHE A CA 1
ATOM 557 C C . PHE A 1 68 ? 0.724 -1.440 -5.345 1.00 90.69 68 PHE A C 1
ATOM 559 O O . PHE A 1 68 ? 0.733 -2.591 -4.904 1.00 90.69 68 PHE A O 1
ATOM 566 N N . VAL A 1 69 ? 1.287 -1.110 -6.505 1.00 88.88 69 VAL A N 1
ATOM 567 C CA . VAL A 1 69 ? 2.099 -2.066 -7.266 1.00 88.88 69 VAL A CA 1
ATOM 568 C C . VAL A 1 69 ? 3.483 -2.053 -6.640 1.00 88.88 69 VAL A C 1
ATOM 570 O O . VAL A 1 69 ? 4.153 -1.027 -6.643 1.00 88.88 69 VAL A O 1
ATOM 573 N N . SER A 1 70 ? 3.901 -3.167 -6.056 1.00 84.75 70 SER A N 1
ATOM 574 C CA . SER A 1 70 ? 5.064 -3.196 -5.174 1.00 84.75 70 SER A CA 1
ATOM 575 C C . SER A 1 70 ? 6.023 -4.305 -5.538 1.00 84.75 70 SER A C 1
ATOM 577 O O . SER A 1 70 ? 5.573 -5.404 -5.868 1.00 84.75 70 SER A O 1
ATOM 579 N N . LYS A 1 71 ? 7.323 -4.066 -5.334 1.00 81.19 71 LYS A N 1
ATOM 580 C CA . LYS A 1 71 ? 8.322 -5.127 -5.467 1.00 81.19 71 LYS A CA 1
ATOM 581 C C . LYS A 1 71 ? 8.151 -6.212 -4.444 1.00 81.19 71 LYS A C 1
ATOM 583 O O . LYS A 1 71 ? 7.652 -5.991 -3.342 1.00 81.19 71 LYS A O 1
ATOM 588 N N . PHE A 1 72 ? 8.686 -7.373 -4.808 1.00 72.94 72 PHE A N 1
ATOM 589 C CA . PHE A 1 72 ? 8.834 -8.479 -3.885 1.00 72.94 72 PHE A CA 1
ATOM 590 C C . PHE A 1 72 ? 9.488 -8.010 -2.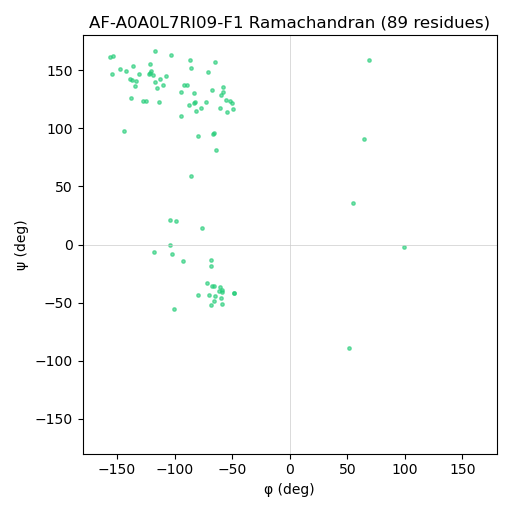585 1.00 72.94 72 PHE A C 1
ATOM 592 O O . PHE A 1 72 ? 10.657 -7.613 -2.591 1.00 72.94 72 PHE A O 1
ATOM 599 N N . ARG A 1 73 ? 8.732 -8.115 -1.484 1.00 77.25 73 ARG A N 1
ATOM 600 C CA . ARG A 1 73 ? 9.102 -7.679 -0.131 1.00 77.25 73 ARG A CA 1
ATOM 601 C C . ARG A 1 73 ? 9.287 -6.169 -0.017 1.00 77.25 73 ARG A C 1
ATOM 603 O O . ARG A 1 73 ? 10.407 -5.651 -0.103 1.00 77.25 73 ARG A O 1
ATOM 610 N N . ILE A 1 74 ? 8.200 -5.482 0.315 1.00 85.31 74 ILE A N 1
ATOM 611 C CA . ILE A 1 74 ? 8.254 -4.076 0.718 1.00 85.31 74 ILE A CA 1
ATOM 612 C C . ILE A 1 74 ? 9.176 -3.908 1.931 1.00 85.31 74 ILE A C 1
ATOM 614 O O . ILE A 1 74 ? 9.143 -4.671 2.904 1.00 85.31 74 ILE A O 1
ATOM 618 N N . LYS A 1 75 ? 10.036 -2.887 1.889 1.00 87.88 75 LYS A N 1
ATOM 619 C CA . LYS A 1 75 ? 10.962 -2.601 2.987 1.00 87.88 75 LYS A CA 1
ATOM 620 C C . LYS A 1 75 ? 10.189 -2.052 4.183 1.00 87.88 75 LYS A C 1
ATOM 622 O O . LYS A 1 75 ? 9.240 -1.290 4.043 1.00 87.88 75 LYS A O 1
ATOM 627 N N . LYS A 1 76 ? 10.682 -2.331 5.394 1.00 89.38 76 LYS A N 1
ATOM 628 C CA . LYS A 1 76 ? 10.076 -1.854 6.653 1.00 89.38 76 LYS A CA 1
ATOM 629 C C . LYS A 1 76 ? 9.754 -0.351 6.647 1.00 89.38 76 LYS A C 1
ATOM 631 O O . LYS A 1 76 ? 8.715 0.048 7.166 1.00 89.38 76 LYS A O 1
ATOM 636 N N . HIS A 1 77 ? 10.654 0.475 6.110 1.00 90.31 77 HIS A N 1
ATOM 637 C CA . HIS A 1 77 ? 10.455 1.924 6.067 1.00 90.31 77 HIS A CA 1
ATOM 638 C C . HIS A 1 77 ? 9.343 2.322 5.084 1.00 90.31 77 HIS A C 1
ATOM 640 O O . HIS A 1 77 ? 8.486 3.110 5.464 1.00 90.31 77 HIS A O 1
ATOM 646 N N . GLU A 1 78 ? 9.317 1.721 3.888 1.00 89.81 78 GLU A N 1
ATOM 647 C CA . GLU A 1 78 ? 8.289 1.935 2.859 1.00 89.81 78 GLU A CA 1
ATOM 648 C C . GLU A 1 78 ? 6.906 1.573 3.429 1.00 89.81 78 GLU A C 1
ATOM 650 O O . GLU A 1 78 ? 6.001 2.403 3.462 1.00 89.81 78 GLU A O 1
ATOM 655 N N . LEU A 1 79 ? 6.782 0.380 4.026 1.00 90.94 79 LEU A N 1
ATOM 656 C CA . LEU A 1 79 ? 5.537 -0.081 4.648 1.00 90.94 79 LEU A CA 1
ATOM 657 C C . LEU A 1 79 ? 5.056 0.853 5.768 1.00 90.94 79 LEU A C 1
ATOM 659 O O . LEU A 1 79 ? 3.861 1.096 5.905 1.00 90.94 79 LEU A O 1
ATOM 663 N N . SER A 1 80 ? 5.977 1.386 6.576 1.00 92.25 80 SER A N 1
ATOM 664 C CA . SER A 1 80 ? 5.624 2.281 7.685 1.00 92.25 80 SER A CA 1
ATOM 665 C C . SER A 1 80 ? 5.057 3.614 7.192 1.00 92.25 80 SER A C 1
ATOM 667 O O . SER A 1 80 ? 4.162 4.169 7.827 1.00 92.25 80 SER A O 1
ATOM 669 N N . VAL A 1 81 ? 5.561 4.137 6.071 1.00 92.25 81 VAL A N 1
ATOM 670 C CA . VAL A 1 81 ? 5.033 5.358 5.446 1.00 92.25 81 VAL A CA 1
ATOM 671 C C . VAL A 1 81 ? 3.635 5.091 4.888 1.00 92.25 81 VAL A C 1
ATOM 673 O O . VAL A 1 81 ? 2.689 5.760 5.302 1.00 92.25 81 VAL A O 1
ATOM 676 N N . ILE A 1 82 ? 3.486 4.039 4.078 1.00 91.81 82 ILE A N 1
ATOM 677 C CA . ILE A 1 82 ? 2.213 3.667 3.441 1.00 91.81 82 ILE A CA 1
ATOM 678 C C . ILE A 1 82 ? 1.123 3.391 4.489 1.00 91.81 82 ILE A C 1
ATOM 680 O O . ILE A 1 82 ? -0.019 3.827 4.338 1.00 91.81 82 ILE A O 1
ATOM 684 N N . LEU A 1 83 ? 1.460 2.712 5.593 1.00 91.88 83 LEU A N 1
ATOM 685 C CA . LEU A 1 83 ? 0.527 2.474 6.700 1.00 91.88 83 LEU A CA 1
ATOM 686 C C . LEU A 1 83 ? 0.017 3.780 7.314 1.00 91.88 83 LEU A C 1
ATOM 688 O O . LEU A 1 83 ? -1.184 3.928 7.534 1.00 91.88 83 LEU A O 1
ATOM 692 N N . ASN A 1 84 ? 0.911 4.733 7.585 1.00 91.69 84 ASN A N 1
ATOM 693 C CA . ASN A 1 84 ? 0.526 6.014 8.175 1.00 91.69 84 ASN A CA 1
ATOM 694 C C . ASN A 1 84 ? -0.358 6.840 7.234 1.00 91.69 84 ASN A C 1
ATOM 696 O O . ASN A 1 84 ? -1.265 7.526 7.700 1.00 91.69 84 ASN A O 1
ATOM 700 N N . GLU A 1 85 ? -0.108 6.780 5.928 1.00 89.25 85 GLU A N 1
ATOM 701 C CA . GLU A 1 85 ? -0.936 7.448 4.920 1.00 89.25 85 GLU A CA 1
ATOM 702 C C . GLU A 1 85 ? -2.342 6.846 4.870 1.00 89.25 85 GLU A C 1
ATOM 704 O O . GLU A 1 85 ? -3.326 7.571 5.015 1.00 89.25 85 GLU A O 1
ATOM 709 N N . ASN A 1 86 ? -2.440 5.517 4.803 1.00 87.06 86 ASN A N 1
ATOM 710 C CA . ASN A 1 86 ? -3.723 4.815 4.798 1.00 87.06 86 ASN A CA 1
ATOM 711 C C . ASN A 1 86 ? -4.534 5.071 6.076 1.00 87.06 86 ASN A C 1
ATOM 713 O O . ASN A 1 86 ? -5.741 5.278 5.999 1.00 87.06 86 ASN A O 1
ATOM 717 N N . ILE A 1 87 ? -3.891 5.117 7.248 1.00 87.31 87 ILE A N 1
ATOM 718 C CA . ILE A 1 87 ? -4.575 5.426 8.514 1.00 87.31 87 ILE A CA 1
ATOM 719 C C . ILE A 1 87 ? -5.126 6.858 8.506 1.00 87.31 87 ILE A C 1
ATOM 721 O O . ILE A 1 87 ? -6.278 7.066 8.887 1.00 87.31 87 ILE A O 1
ATOM 725 N N . LYS A 1 88 ? -4.348 7.845 8.038 1.00 86.44 88 LYS A N 1
ATOM 726 C CA . LYS A 1 88 ? -4.802 9.245 7.953 1.00 86.44 88 LYS A CA 1
ATOM 727 C C . LYS A 1 88 ? -6.014 9.415 7.043 1.00 86.44 88 LYS A C 1
ATOM 729 O O . LYS A 1 88 ? -6.879 10.214 7.363 1.00 86.44 88 LYS A O 1
ATOM 734 N N . CYS A 1 89 ? -6.098 8.667 5.944 1.00 74.75 89 CYS A N 1
ATOM 735 C CA . CYS A 1 89 ? -7.249 8.717 5.038 1.00 74.75 89 CYS A CA 1
ATOM 736 C C . CYS A 1 89 ? -8.542 8.141 5.640 1.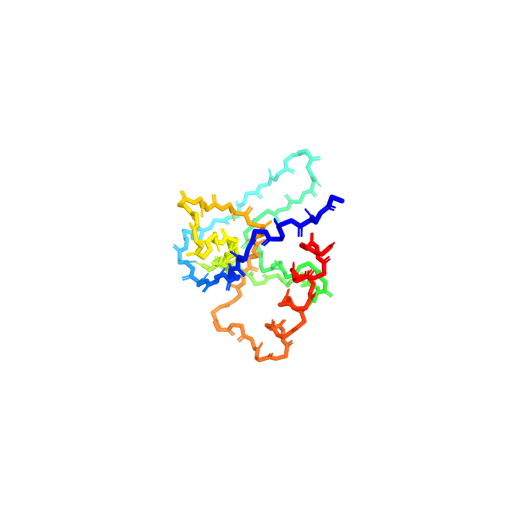00 74.75 89 CYS A C 1
ATOM 738 O O . CYS A 1 89 ? -9.609 8.320 5.058 1.00 74.75 89 CYS A O 1
ATOM 740 N N . THR A 1 90 ? -8.458 7.431 6.770 1.00 68.38 90 THR A N 1
ATOM 741 C CA . THR A 1 90 ? -9.611 6.797 7.436 1.00 68.38 90 THR A CA 1
ATOM 742 C C . THR A 1 90 ? -10.130 7.549 8.662 1.00 68.38 90 THR A C 1
ATOM 744 O O . THR A 1 90 ? -11.176 7.167 9.186 1.00 68.38 90 THR A O 1
ATOM 747 N N . ALA A 1 91 ? -9.412 8.584 9.112 1.00 59.09 91 ALA A N 1
ATOM 748 C CA . ALA A 1 91 ? -9.776 9.450 10.236 1.00 59.09 91 ALA A CA 1
ATOM 749 C C . ALA A 1 91 ? -10.493 10.717 9.751 1.00 59.09 91 ALA A C 1
ATOM 751 O O . ALA A 1 91 ? -11.451 11.134 10.440 1.00 59.09 91 ALA A O 1
#

Foldseek 3Di:
DDPPPQDKDKDKDKDFADQDWDQDVVVRDTPQWFPLPVVDTDRDRAGIKIWIWIQGPPDGDIDTQDITGHHDDDDPVSVVVSVVVSVVVVD

Secondary structure (DSSP, 8-state):
-------EEEEEEEEE-----EEETTTTEEESEEE-GGG-EEEEEP-EEEEEEEEESSS--EEEEEEEEE-SS--HHHHHHHHHHHHHTT-

pLDDT: mean 84.6, std 11.97, range [34.88, 94.62]